Protein AF-A0A7S1APD6-F1 (afdb_monomer_lite)

Organism: Noctiluca scintillans (NCBI:txid2966)

Foldseek 3Di:
DDDQWDAQPVPFIDGCVVCVVQCVVQCVQCVVVVVVLVVCVVVCVLVVQLLVLLVVLCPVVPQKDAVVVVSQVVSQCSSCVVSVGDDGDPVVSVVVVCSLVVVPPRIDGSSSRD

Secondary structure (DSSP, 8-state):
----EEEETTTEEEEHHHHHHHHHHHHHHHGGGHHHHHHHHHTTHHHHHHHHHHHHH-TT--SEEESTTSHHHHHHHHHHHHTTPPPPPHHHHHHHHHHH-TT--SEEEHHHH-

Radius of gyration: 14.08 Å; chains: 1; bounding box: 35×28×32 Å

pLDDT: mean 85.74, std 7.27, range [44.09, 94.19]

Structure (mmCIF, N/CA/C/O backbone):
data_AF-A0A7S1APD6-F1
#
_entry.id   AF-A0A7S1APD6-F1
#
loop_
_atom_site.group_PDB
_atom_site.id
_atom_site.type_symbol
_atom_site.label_atom_id
_atom_site.label_alt_id
_atom_site.label_comp_id
_atom_site.label_asym_id
_atom_site.label_entity_id
_atom_site.label_seq_id
_atom_site.pdbx_PDB_ins_code
_atom_site.Cartn_x
_atom_site.Cartn_y
_atom_site.Cartn_z
_atom_site.occupancy
_atom_site.B_iso_or_equiv
_atom_site.auth_seq_id
_atom_site.auth_comp_id
_atom_site.auth_asym_id
_atom_site.auth_atom_id
_atom_site.pdbx_PDB_model_num
ATOM 1 N N . ALA A 1 1 ? -16.750 15.662 13.290 1.00 44.09 1 ALA A N 1
ATOM 2 C CA . ALA A 1 1 ? -15.810 16.136 12.256 1.00 44.09 1 ALA A CA 1
ATOM 3 C C . ALA A 1 1 ? -14.945 14.953 11.845 1.00 44.09 1 ALA A C 1
ATOM 5 O O . ALA A 1 1 ? -14.443 14.281 12.735 1.00 44.09 1 ALA A O 1
ATOM 6 N N . GLY A 1 2 ? -14.878 14.618 10.556 1.00 58.88 2 GLY A N 1
ATOM 7 C CA . GLY A 1 2 ? -14.038 13.518 10.064 1.00 58.88 2 GLY A CA 1
ATOM 8 C C . GLY A 1 2 ? -12.688 14.047 9.588 1.00 58.88 2 GLY A C 1
ATOM 9 O O . GLY A 1 2 ? -12.587 15.215 9.224 1.00 58.88 2 GLY A O 1
ATOM 10 N N . THR A 1 3 ? -11.653 13.213 9.581 1.00 68.88 3 THR A N 1
ATOM 11 C CA . THR A 1 3 ? -10.361 13.572 8.984 1.00 68.88 3 THR A CA 1
ATOM 12 C C . THR A 1 3 ? -10.549 13.814 7.486 1.00 68.88 3 THR A C 1
ATOM 14 O O . THR A 1 3 ? -10.940 12.912 6.749 1.00 68.88 3 THR A O 1
ATOM 17 N N . HIS A 1 4 ? -10.314 15.045 7.034 1.00 73.69 4 HIS A N 1
ATOM 18 C CA . HIS A 1 4 ? -10.534 15.443 5.638 1.00 73.69 4 HIS A CA 1
ATOM 19 C C . HIS A 1 4 ? -9.302 15.229 4.751 1.00 73.69 4 HIS A C 1
ATOM 21 O O . HIS A 1 4 ? -9.441 15.000 3.548 1.00 73.69 4 HIS A O 1
ATOM 27 N N . LYS A 1 5 ? -8.110 15.276 5.351 1.00 80.69 5 LYS A N 1
ATOM 28 C CA . LYS A 1 5 ? -6.818 15.171 4.680 1.00 80.69 5 LYS A CA 1
ATOM 29 C C . LYS A 1 5 ? -5.802 14.498 5.598 1.00 80.69 5 LYS A C 1
ATOM 31 O O . LYS A 1 5 ? -5.847 14.709 6.808 1.00 80.69 5 LYS A O 1
ATOM 36 N N . PHE A 1 6 ? -4.906 13.710 5.017 1.00 80.25 6 PHE A N 1
ATOM 37 C CA . PHE A 1 6 ? -3.783 13.083 5.706 1.00 80.25 6 PHE A CA 1
ATOM 38 C C . PHE A 1 6 ? -2.518 13.212 4.855 1.00 80.25 6 PHE A C 1
ATOM 40 O O . PHE A 1 6 ? -2.587 13.054 3.636 1.00 80.25 6 PHE A O 1
ATOM 47 N N . SER A 1 7 ? -1.383 13.505 5.487 1.00 79.31 7 SER A N 1
ATOM 48 C CA . SER A 1 7 ? -0.081 13.550 4.817 1.00 79.31 7 SER A CA 1
ATOM 49 C C . SER A 1 7 ? 0.718 12.308 5.183 1.00 79.31 7 SER A C 1
ATOM 51 O O . SER A 1 7 ? 0.939 12.037 6.361 1.00 79.31 7 SER A O 1
ATOM 53 N N . TYR A 1 8 ? 1.149 11.565 4.172 1.00 75.62 8 TYR A N 1
ATOM 54 C CA . TYR A 1 8 ? 1.984 10.385 4.308 1.00 75.62 8 TYR A CA 1
ATOM 55 C C . TYR A 1 8 ? 3.443 10.755 4.022 1.00 75.62 8 TYR A C 1
ATOM 57 O O . TYR A 1 8 ? 3.740 11.280 2.948 1.00 75.62 8 TYR A O 1
ATOM 65 N N . PHE A 1 9 ? 4.327 10.542 5.006 1.00 71.56 9 PHE A N 1
ATOM 66 C CA . PHE A 1 9 ? 5.762 10.880 4.964 1.00 71.56 9 PHE A CA 1
ATOM 67 C C . PHE A 1 9 ? 6.098 12.269 4.379 1.00 71.56 9 PHE A C 1
ATOM 69 O O . PHE A 1 9 ? 7.121 12.431 3.716 1.00 71.56 9 PHE A O 1
ATOM 76 N N . ASP A 1 10 ? 5.227 13.256 4.612 1.00 69.75 10 ASP A N 1
ATOM 77 C CA . ASP A 1 10 ? 5.308 14.634 4.097 1.00 69.75 10 ASP A CA 1
ATOM 78 C C . ASP A 1 10 ? 5.340 14.783 2.561 1.00 69.75 10 ASP A C 1
ATOM 80 O O . ASP A 1 10 ? 5.439 15.900 2.053 1.00 69.75 10 ASP A O 1
ATOM 84 N N . SER A 1 11 ? 5.198 13.688 1.808 1.00 68.62 11 SER A N 1
ATOM 85 C CA . SER A 1 11 ? 5.309 13.659 0.344 1.00 68.62 11 SER A CA 1
ATOM 86 C C . SER A 1 11 ? 3.986 13.363 -0.362 1.00 68.62 11 SER A C 1
ATOM 88 O O . SER A 1 11 ? 3.760 13.867 -1.462 1.00 68.62 11 SER A O 1
ATOM 90 N N . VAL A 1 12 ? 3.087 12.596 0.264 1.00 78.38 12 VAL A N 1
ATOM 91 C CA . VAL A 1 12 ? 1.799 12.213 -0.334 1.00 78.38 12 VAL A CA 1
ATOM 92 C C . VAL A 1 12 ? 0.649 12.803 0.472 1.00 78.38 12 VAL A C 1
ATOM 94 O O . VAL A 1 12 ? 0.446 12.484 1.640 1.00 78.38 12 VAL A O 1
ATOM 97 N N . CYS A 1 13 ? -0.137 13.669 -0.161 1.00 81.81 13 CYS A N 1
ATOM 98 C CA . CYS A 1 13 ? -1.316 14.280 0.440 1.00 81.81 13 CYS A CA 1
ATOM 99 C C . CYS A 1 13 ? -2.582 13.543 -0.010 1.00 81.81 13 CYS A C 1
ATOM 101 O O . CYS A 1 13 ? -3.031 13.695 -1.146 1.00 81.81 13 CYS A O 1
ATOM 103 N N . VAL A 1 14 ? -3.203 12.798 0.901 1.00 82.00 14 VAL A N 1
ATOM 104 C CA . VAL A 1 14 ? -4.464 12.098 0.651 1.00 82.00 14 VAL A CA 1
ATOM 105 C C . VAL A 1 14 ? -5.631 12.977 1.089 1.00 82.00 14 VAL A C 1
ATOM 107 O O . VAL A 1 14 ? -5.836 13.204 2.280 1.00 82.00 14 VAL A O 1
ATOM 110 N N . GLU A 1 15 ? -6.434 13.451 0.138 1.00 84.56 15 GLU A N 1
ATOM 111 C CA . GLU A 1 15 ? -7.694 14.144 0.419 1.00 84.56 15 GLU A CA 1
ATOM 112 C C . GLU A 1 15 ? -8.870 13.169 0.321 1.00 84.56 15 GLU A C 1
ATOM 114 O O . GLU A 1 15 ? -9.361 12.853 -0.764 1.00 84.56 15 GLU A O 1
ATOM 119 N N . PHE A 1 16 ? -9.370 12.701 1.465 1.00 79.69 16 PHE A N 1
ATOM 120 C CA . PHE A 1 16 ? -10.421 11.676 1.514 1.00 79.69 16 PHE A CA 1
ATOM 121 C C . PHE A 1 16 ? -11.722 12.100 0.819 1.00 79.69 16 PHE A C 1
ATOM 123 O O . PHE A 1 16 ? -12.481 11.249 0.357 1.00 79.69 16 PHE A O 1
ATOM 130 N N . GLY A 1 17 ? -11.981 13.408 0.707 1.00 82.69 17 GLY A N 1
ATOM 131 C CA . GLY A 1 17 ? -13.115 13.942 -0.050 1.00 82.69 17 GLY A CA 1
ATOM 132 C C . GLY A 1 17 ? -13.092 13.542 -1.529 1.00 82.69 17 GLY A C 1
ATOM 133 O O . GLY A 1 17 ? -14.139 13.179 -2.067 1.00 82.69 17 GLY A O 1
ATOM 134 N N . GLN A 1 18 ? -11.907 13.525 -2.151 1.00 81.94 18 GLN A N 1
ATOM 135 C CA . GLN A 1 18 ? -11.723 13.165 -3.562 1.00 81.94 18 GLN A CA 1
ATOM 136 C C . GLN A 1 18 ? -12.051 11.685 -3.812 1.00 81.94 18 GLN A C 1
ATOM 138 O O . GLN A 1 18 ? -12.657 11.332 -4.821 1.00 81.94 18 GLN A O 1
ATOM 143 N N . TYR A 1 19 ? -11.744 10.828 -2.837 1.00 80.19 19 TYR A N 1
ATOM 144 C CA . TYR A 1 19 ? -11.939 9.379 -2.924 1.00 80.19 19 TYR A CA 1
ATOM 145 C C . TYR A 1 19 ? -13.219 8.894 -2.241 1.00 80.19 19 TYR A C 1
ATOM 147 O O . TYR A 1 19 ? -13.490 7.698 -2.220 1.00 80.19 19 TYR A O 1
ATOM 155 N N . ARG A 1 20 ? -14.051 9.786 -1.689 1.00 81.94 20 ARG A N 1
ATOM 156 C CA . ARG A 1 20 ? -15.222 9.391 -0.889 1.00 81.94 20 ARG A CA 1
ATOM 157 C C . ARG A 1 20 ? -16.192 8.500 -1.661 1.00 81.94 20 ARG A C 1
ATOM 159 O O . ARG A 1 20 ? -16.705 7.533 -1.108 1.00 81.94 20 ARG A O 1
ATOM 166 N N . ARG A 1 21 ? -16.447 8.819 -2.936 1.00 80.00 21 ARG A N 1
ATOM 167 C CA . ARG A 1 21 ? -17.316 7.999 -3.798 1.00 80.00 21 ARG A CA 1
ATOM 168 C C . ARG A 1 21 ? -16.686 6.633 -4.060 1.00 80.00 21 ARG A C 1
ATOM 170 O O . ARG A 1 21 ? -17.357 5.622 -3.878 1.00 80.00 21 ARG A O 1
ATOM 177 N N . LEU A 1 22 ? -15.394 6.620 -4.377 1.00 77.44 22 LEU A N 1
ATOM 178 C CA . LEU A 1 22 ? -14.595 5.420 -4.624 1.00 77.44 22 LEU A CA 1
ATOM 179 C C . LEU A 1 22 ? -14.590 4.462 -3.423 1.00 77.44 22 LEU A C 1
ATOM 181 O O . LEU A 1 22 ? -14.812 3.262 -3.557 1.00 77.44 22 LEU A O 1
ATOM 185 N N . LEU A 1 23 ? -14.365 5.025 -2.236 1.00 79.50 23 LEU A N 1
ATOM 186 C CA . LEU A 1 23 ? -14.224 4.300 -0.981 1.00 79.50 23 LEU A CA 1
ATOM 187 C C . LEU A 1 23 ? -15.565 3.949 -0.339 1.00 79.50 23 LEU A C 1
ATOM 189 O O . LEU A 1 23 ? -15.581 3.104 0.543 1.00 79.50 23 LEU A O 1
ATOM 193 N N . SER A 1 24 ? -16.684 4.548 -0.759 1.00 85.19 24 SER A N 1
ATOM 194 C CA . SER A 1 24 ? -17.997 4.298 -0.141 1.00 85.19 24 SER A CA 1
ATOM 195 C C . SER A 1 24 ? -18.390 2.818 -0.165 1.00 85.19 24 SER A C 1
ATOM 197 O O . SER A 1 24 ? -18.803 2.273 0.858 1.00 85.19 24 SER A O 1
ATOM 199 N N . TYR A 1 25 ? -18.179 2.150 -1.302 1.00 84.88 25 TYR A N 1
ATOM 200 C CA . TYR A 1 25 ? -18.423 0.717 -1.447 1.00 84.88 25 TYR A CA 1
ATOM 201 C C . TYR A 1 25 ? -17.478 -0.111 -0.569 1.00 84.88 25 TYR A C 1
ATOM 203 O O . TYR A 1 25 ? -17.918 -1.006 0.148 1.00 84.88 25 TYR A O 1
ATOM 211 N N . VAL A 1 26 ? -16.185 0.224 -0.571 1.00 85.12 26 VAL A N 1
ATOM 212 C CA . VAL A 1 26 ? -15.168 -0.477 0.228 1.00 85.12 26 VAL A CA 1
ATOM 213 C C . VAL A 1 26 ? -15.451 -0.318 1.721 1.00 85.12 26 VAL A C 1
ATOM 215 O O . VAL A 1 26 ? -15.357 -1.283 2.473 1.00 85.12 26 VAL A O 1
ATOM 218 N N . ALA A 1 27 ? -15.846 0.877 2.155 1.00 87.31 27 ALA A N 1
ATOM 219 C CA . ALA A 1 27 ? -16.207 1.167 3.535 1.00 87.31 27 ALA A CA 1
ATOM 220 C C . ALA A 1 27 ? -17.447 0.373 3.963 1.00 87.31 27 ALA A C 1
ATOM 222 O O . ALA A 1 27 ? -17.435 -0.230 5.033 1.00 87.31 27 ALA A O 1
ATOM 223 N N . ALA A 1 28 ? -18.481 0.306 3.117 1.00 89.69 28 ALA A N 1
ATOM 224 C CA . ALA A 1 28 ? -19.668 -0.502 3.386 1.00 89.69 28 ALA A CA 1
ATOM 225 C C . ALA A 1 28 ? -19.333 -2.001 3.481 1.00 89.69 28 ALA A C 1
ATOM 227 O O . ALA A 1 28 ? -19.760 -2.664 4.424 1.00 89.69 28 ALA A O 1
ATOM 228 N N . ALA A 1 29 ? -18.510 -2.518 2.562 1.00 89.00 29 ALA A N 1
ATOM 229 C CA . ALA A 1 29 ? -18.079 -3.917 2.551 1.00 89.00 29 ALA A CA 1
ATOM 230 C C . ALA A 1 29 ? -17.218 -4.301 3.770 1.00 89.00 29 ALA A C 1
ATOM 232 O O . ALA A 1 29 ? -17.168 -5.469 4.147 1.00 89.00 29 ALA A O 1
ATOM 233 N N . ASN A 1 30 ? -16.551 -3.328 4.397 1.00 90.25 30 ASN A N 1
ATOM 234 C CA . ASN A 1 30 ? -15.630 -3.550 5.511 1.00 90.25 30 ASN A CA 1
ATOM 235 C C . ASN A 1 30 ? -16.136 -3.018 6.862 1.00 90.25 30 ASN A C 1
ATOM 237 O O . ASN A 1 30 ? -15.397 -3.096 7.843 1.00 90.25 30 ASN A O 1
ATOM 241 N N . VAL A 1 31 ? -17.375 -2.514 6.956 1.00 91.38 31 VAL A N 1
ATOM 242 C CA . VAL A 1 31 ? -17.890 -1.852 8.174 1.00 91.38 31 VAL A CA 1
ATOM 243 C C . VAL A 1 31 ? -17.843 -2.760 9.408 1.00 91.38 31 VAL A C 1
ATOM 245 O O . VAL A 1 31 ? -17.463 -2.318 10.489 1.00 91.38 31 VAL A O 1
ATOM 248 N N . ALA A 1 32 ? -18.132 -4.052 9.234 1.00 91.19 32 ALA A N 1
ATOM 249 C CA . ALA A 1 32 ? -18.079 -5.046 10.306 1.00 91.19 32 ALA A CA 1
ATOM 250 C C . ALA A 1 32 ? -16.642 -5.375 10.762 1.00 91.19 32 ALA A C 1
ATOM 252 O O . ALA A 1 32 ? -16.445 -5.915 11.846 1.00 91.19 32 ALA A O 1
ATOM 253 N N . SER A 1 33 ? -15.636 -5.040 9.950 1.00 89.75 33 SER A N 1
ATOM 254 C CA . SER A 1 33 ? -14.220 -5.322 10.206 1.00 89.75 33 SER A CA 1
ATOM 255 C C . SER A 1 33 ? -13.455 -4.128 10.785 1.00 89.75 33 SER A C 1
ATOM 257 O O . SER A 1 33 ? -12.276 -4.285 11.093 1.00 89.75 33 SER A O 1
ATOM 259 N N . VAL A 1 34 ? -14.078 -2.951 10.942 1.00 89.69 34 VAL A N 1
ATOM 260 C CA . VAL A 1 34 ? -13.381 -1.699 11.309 1.00 89.69 34 VAL A CA 1
ATOM 261 C C . VAL A 1 34 ? -12.575 -1.837 12.599 1.00 89.69 34 VAL A C 1
ATOM 263 O O . VAL A 1 34 ? -11.393 -1.515 12.598 1.00 89.69 34 VAL A O 1
ATOM 266 N N . GLU A 1 35 ? -13.159 -2.380 13.671 1.00 91.06 35 GLU A N 1
ATOM 267 C CA . GLU A 1 35 ? -12.453 -2.541 14.953 1.00 91.06 35 GLU A CA 1
ATOM 268 C C . GLU A 1 35 ? -11.200 -3.421 14.809 1.00 91.06 35 GLU A C 1
ATOM 270 O O . GLU A 1 35 ? -10.131 -3.107 15.333 1.00 91.06 35 GLU A O 1
ATOM 275 N N . ARG A 1 36 ? -11.313 -4.514 14.049 1.00 91.25 36 ARG A N 1
ATOM 276 C CA . ARG A 1 36 ? -10.204 -5.435 13.786 1.00 91.25 36 ARG A CA 1
ATOM 277 C C . ARG A 1 36 ? -9.118 -4.775 12.936 1.00 91.25 36 ARG A C 1
ATOM 279 O O . ARG A 1 36 ? -7.938 -4.962 13.219 1.00 91.25 36 ARG A O 1
ATOM 286 N N . ILE A 1 37 ?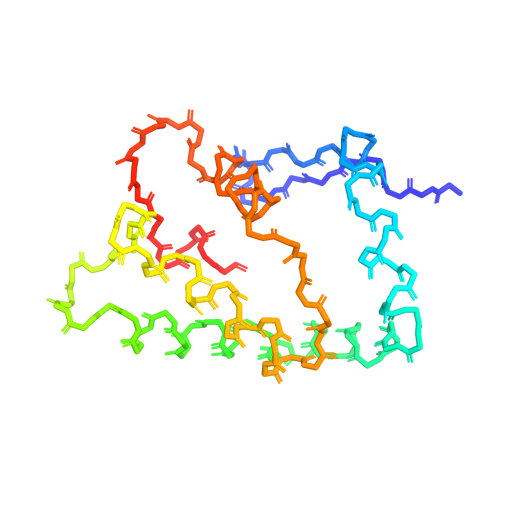 -9.509 -4.010 11.915 1.00 90.00 37 ILE A N 1
ATOM 287 C CA . ILE A 1 37 ? -8.585 -3.259 11.057 1.00 90.00 37 ILE A CA 1
ATOM 288 C C . ILE A 1 37 ? -7.824 -2.223 11.892 1.00 90.00 37 ILE A C 1
ATOM 290 O O . ILE A 1 37 ? -6.601 -2.175 11.810 1.00 90.00 37 ILE A O 1
ATOM 294 N N . CYS A 1 38 ? -8.513 -1.461 12.748 1.00 90.12 38 CYS A N 1
ATOM 295 C CA . CYS A 1 38 ? -7.881 -0.496 13.651 1.00 90.12 38 CYS A CA 1
ATOM 296 C C . CYS A 1 38 ? -6.847 -1.168 14.562 1.00 90.12 38 CYS A C 1
ATOM 298 O O . CYS A 1 38 ? -5.694 -0.748 14.570 1.00 90.12 38 CYS A O 1
ATOM 300 N N . LYS A 1 39 ? -7.205 -2.275 15.229 1.00 91.81 39 LYS A N 1
ATOM 301 C CA . LYS A 1 39 ? -6.259 -3.031 16.072 1.00 91.81 39 LYS A CA 1
ATOM 302 C C . LYS A 1 39 ? -5.046 -3.539 15.289 1.00 91.81 39 LYS A C 1
ATOM 304 O O . LYS A 1 39 ? -3.930 -3.526 15.806 1.00 91.81 39 LYS A O 1
ATOM 309 N N . ALA A 1 40 ? -5.236 -3.991 14.049 1.00 90.00 40 ALA A N 1
ATOM 310 C CA . ALA A 1 40 ? -4.142 -4.470 13.203 1.00 90.00 40 ALA A CA 1
ATOM 311 C C . ALA A 1 40 ? -3.189 -3.336 12.776 1.00 90.00 40 ALA A C 1
ATOM 313 O O . ALA A 1 40 ? -1.983 -3.558 12.653 1.00 90.00 40 ALA A O 1
ATOM 314 N N . ILE A 1 41 ? -3.716 -2.125 12.570 1.00 88.69 41 ILE A N 1
ATOM 315 C CA . ILE A 1 41 ? -2.918 -0.923 12.297 1.00 88.69 41 ILE A CA 1
ATOM 316 C C . ILE A 1 41 ? -2.145 -0.510 13.558 1.00 88.69 41 ILE A C 1
ATOM 318 O O . ILE A 1 41 ? -0.927 -0.372 13.505 1.00 88.69 41 ILE A O 1
ATOM 322 N N . GLU A 1 42 ? -2.823 -0.390 14.702 1.00 92.06 42 GLU A N 1
ATOM 323 C CA . GLU A 1 42 ? -2.234 0.040 15.982 1.00 92.06 42 GLU A CA 1
ATOM 324 C C . GLU A 1 42 ? -1.138 -0.908 16.493 1.00 92.06 42 GLU A C 1
ATOM 326 O O . GLU A 1 42 ? -0.177 -0.478 17.125 1.00 92.06 42 GLU A O 1
ATOM 331 N N . SER A 1 43 ? -1.259 -2.204 16.199 1.00 91.94 43 SER A N 1
ATOM 332 C CA . SER A 1 43 ? -0.275 -3.228 16.572 1.00 91.94 43 SER A CA 1
ATOM 333 C C . SER A 1 43 ? 0.850 -3.423 15.547 1.00 91.94 43 SER A C 1
ATOM 335 O O . SER A 1 43 ? 1.643 -4.355 15.686 1.00 91.94 43 SER A O 1
ATOM 337 N N . ASN A 1 44 ? 0.935 -2.580 14.510 1.00 90.25 44 ASN A N 1
ATOM 338 C CA . ASN A 1 44 ? 1.884 -2.693 13.393 1.00 90.25 44 ASN A CA 1
ATOM 339 C C . ASN A 1 44 ? 1.800 -4.013 12.598 1.00 90.25 44 ASN A C 1
ATOM 341 O O . ASN A 1 44 ? 2.690 -4.317 11.800 1.00 90.25 44 ASN A O 1
ATOM 345 N N . GLN A 1 45 ? 0.741 -4.810 12.766 1.00 91.25 45 GLN A N 1
ATOM 346 C CA . GLN A 1 45 ? 0.576 -6.067 12.031 1.00 91.25 45 GLN A CA 1
A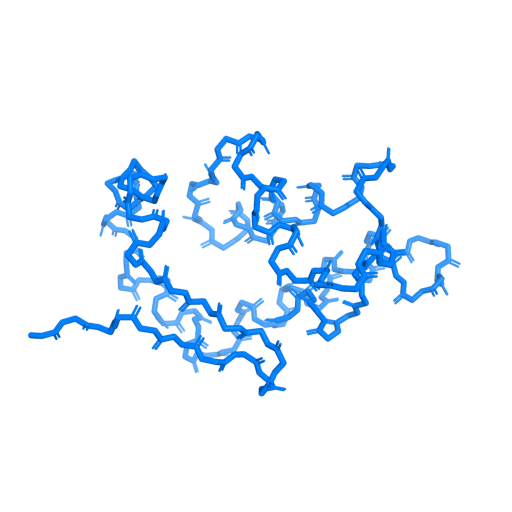TOM 347 C C . GLN A 1 45 ? 0.461 -5.822 10.527 1.00 91.25 45 GLN A C 1
ATOM 349 O O . GLN A 1 45 ? 1.084 -6.538 9.746 1.00 91.25 45 GLN A O 1
ATOM 354 N N . VAL A 1 46 ? -0.285 -4.786 10.130 1.00 90.50 46 VAL A N 1
ATOM 355 C CA . VAL A 1 46 ? -0.440 -4.410 8.716 1.00 90.50 46 VAL A CA 1
ATOM 356 C C . VAL A 1 46 ? 0.907 -4.017 8.110 1.00 90.50 46 VAL A C 1
ATOM 358 O O . VAL A 1 46 ? 1.236 -4.483 7.026 1.00 90.50 46 VAL A O 1
ATOM 361 N N . MET A 1 47 ? 1.714 -3.243 8.839 1.00 90.69 47 MET A N 1
ATOM 362 C CA . MET A 1 47 ? 3.040 -2.795 8.401 1.00 90.69 47 MET A CA 1
ATOM 363 C C . MET A 1 47 ? 4.013 -3.970 8.212 1.00 90.69 47 MET A C 1
ATOM 365 O O . MET A 1 47 ? 4.698 -4.078 7.198 1.00 90.69 47 MET A O 1
ATOM 369 N N . ASN A 1 48 ? 4.039 -4.905 9.166 1.00 92.56 48 ASN A N 1
ATOM 370 C CA . ASN A 1 48 ? 4.885 -6.096 9.071 1.00 92.56 48 ASN A CA 1
ATOM 371 C C . ASN A 1 48 ? 4.463 -7.011 7.913 1.00 92.56 48 ASN A C 1
ATOM 373 O O . ASN A 1 48 ? 5.317 -7.521 7.187 1.00 92.56 48 ASN A O 1
ATOM 377 N N . LEU A 1 49 ? 3.153 -7.197 7.724 1.00 92.88 49 LEU A N 1
ATOM 378 C CA . LEU A 1 49 ? 2.589 -7.962 6.613 1.00 92.88 49 LEU A CA 1
ATOM 379 C C . LEU A 1 49 ? 2.917 -7.314 5.259 1.00 92.88 49 LEU A C 1
ATOM 381 O O . LEU A 1 49 ? 3.342 -8.011 4.340 1.00 92.88 49 LEU A O 1
ATOM 385 N N . ALA A 1 50 ? 2.762 -5.993 5.153 1.00 93.00 50 ALA A N 1
ATOM 386 C CA . ALA A 1 50 ? 3.138 -5.199 3.988 1.00 93.00 50 ALA A CA 1
ATOM 387 C C . ALA A 1 50 ? 4.614 -5.416 3.625 1.00 93.00 50 ALA A C 1
ATOM 389 O O . ALA A 1 50 ? 4.928 -5.853 2.521 1.00 93.00 50 ALA A O 1
ATOM 390 N N . LEU A 1 51 ? 5.532 -5.254 4.580 1.00 93.44 51 LEU A N 1
ATOM 391 C CA . LEU A 1 51 ? 6.958 -5.465 4.327 1.00 93.44 51 LEU A CA 1
ATOM 392 C C . LEU A 1 51 ? 7.288 -6.907 3.894 1.00 93.44 51 LEU A C 1
ATOM 394 O O . LEU A 1 51 ? 8.148 -7.119 3.036 1.00 93.44 51 LEU A O 1
ATOM 398 N N . GLN A 1 52 ? 6.623 -7.909 4.475 1.00 94.00 52 GLN A N 1
ATOM 399 C CA . GLN A 1 52 ? 6.801 -9.308 4.078 1.00 94.00 52 GLN A CA 1
ATOM 400 C C . GLN A 1 52 ? 6.327 -9.557 2.644 1.00 94.00 52 GLN A C 1
ATOM 402 O O . GLN A 1 52 ? 7.069 -10.131 1.848 1.00 94.00 52 GLN A O 1
ATOM 407 N N . LEU A 1 53 ? 5.124 -9.093 2.301 1.00 94.19 53 LEU A N 1
ATOM 408 C CA . LEU A 1 53 ? 4.555 -9.270 0.967 1.00 94.19 53 LEU A CA 1
ATOM 409 C C . LEU A 1 53 ? 5.320 -8.483 -0.098 1.00 94.19 53 LEU A C 1
ATOM 411 O O . LEU A 1 53 ? 5.488 -8.987 -1.204 1.00 94.19 53 LEU A O 1
ATOM 415 N N . PHE A 1 54 ? 5.853 -7.307 0.240 1.00 93.75 54 PHE A N 1
ATOM 416 C CA . PHE A 1 54 ? 6.737 -6.553 -0.647 1.00 93.75 54 PHE A CA 1
ATOM 417 C C . PHE A 1 54 ? 7.963 -7.387 -1.029 1.00 93.75 54 PHE A C 1
ATOM 419 O O . PHE A 1 54 ? 8.249 -7.575 -2.206 1.00 93.75 54 PHE A O 1
ATOM 426 N N . ARG A 1 55 ? 8.652 -7.965 -0.036 1.00 93.19 55 ARG A N 1
ATOM 427 C CA . ARG A 1 55 ? 9.841 -8.805 -0.266 1.00 93.19 55 ARG A CA 1
ATOM 428 C C . ARG A 1 55 ? 9.536 -10.065 -1.069 1.00 93.19 55 ARG A C 1
ATOM 430 O O . ARG A 1 55 ? 10.407 -10.556 -1.775 1.00 93.19 55 ARG A O 1
ATOM 437 N N . MET A 1 56 ? 8.329 -10.610 -0.930 1.00 92.12 56 MET A N 1
ATOM 438 C CA . MET A 1 56 ? 7.885 -11.750 -1.734 1.00 92.12 56 MET A CA 1
ATOM 439 C C . MET A 1 56 ? 7.584 -11.350 -3.182 1.00 92.12 56 MET A C 1
ATOM 441 O O . MET A 1 56 ? 7.811 -12.153 -4.083 1.00 92.12 56 MET A O 1
ATOM 445 N N . ALA A 1 57 ? 7.080 -10.134 -3.404 1.00 91.81 57 ALA A N 1
ATOM 446 C CA . ALA A 1 57 ? 6.788 -9.604 -4.733 1.00 91.81 57 ALA A CA 1
ATOM 447 C C . ALA A 1 57 ? 8.050 -9.114 -5.472 1.00 91.81 57 ALA A C 1
ATOM 449 O O . ALA A 1 57 ? 8.127 -9.245 -6.693 1.00 91.81 57 ALA A O 1
ATOM 450 N N . ASP A 1 58 ? 9.055 -8.608 -4.750 1.00 92.25 58 ASP A N 1
ATOM 451 C CA . ASP A 1 58 ? 10.360 -8.172 -5.272 1.00 92.25 58 ASP A CA 1
ATOM 452 C C . ASP A 1 58 ? 11.305 -9.369 -5.517 1.00 92.25 58 ASP A C 1
ATOM 454 O O . ASP A 1 58 ? 12.372 -9.513 -4.915 1.00 92.25 58 ASP A O 1
ATOM 458 N N . VAL A 1 59 ? 10.871 -10.290 -6.383 1.00 88.94 59 VAL A N 1
ATOM 459 C CA . VAL A 1 59 ? 11.559 -11.567 -6.653 1.00 88.94 59 VAL A CA 1
ATOM 460 C C . VAL A 1 59 ? 12.972 -11.358 -7.207 1.00 88.94 59 VAL A C 1
ATOM 462 O O . VAL A 1 59 ? 13.884 -12.127 -6.897 1.00 88.94 59 VAL A O 1
ATOM 465 N N . ASP A 1 60 ? 13.161 -10.317 -8.017 1.00 90.62 60 ASP A N 1
ATOM 466 C CA . ASP A 1 60 ? 14.448 -9.954 -8.616 1.00 90.62 60 ASP A CA 1
ATOM 467 C C . ASP A 1 60 ? 15.333 -9.098 -7.698 1.00 90.62 60 ASP A C 1
ATOM 469 O O . ASP A 1 60 ? 16.487 -8.841 -8.045 1.00 90.62 60 ASP A O 1
ATOM 473 N N . ARG A 1 61 ? 14.843 -8.727 -6.505 1.00 89.81 61 ARG A N 1
ATOM 474 C CA . ARG A 1 61 ? 15.536 -7.857 -5.542 1.00 89.81 61 ARG A CA 1
ATOM 475 C C . ARG A 1 61 ? 15.932 -6.514 -6.152 1.00 89.81 61 ARG A C 1
ATOM 477 O O . ARG A 1 61 ? 16.987 -5.966 -5.824 1.00 89.81 61 ARG A O 1
ATOM 484 N N . SER A 1 62 ? 15.101 -6.000 -7.052 1.00 91.25 62 SER A N 1
ATOM 485 C CA . SER A 1 62 ? 15.263 -4.671 -7.640 1.00 91.25 62 SER A CA 1
ATOM 486 C C . SER A 1 62 ? 15.003 -3.556 -6.624 1.00 91.25 62 SER A C 1
ATOM 488 O O . SER A 1 62 ? 15.424 -2.418 -6.837 1.00 91.25 62 SER A O 1
ATOM 490 N N . GLY A 1 63 ? 14.347 -3.882 -5.506 1.00 92.38 63 GLY A N 1
ATOM 491 C CA . GLY A 1 63 ? 13.969 -2.943 -4.460 1.00 92.38 63 GLY A CA 1
ATOM 492 C C . GLY A 1 63 ? 12.716 -2.139 -4.799 1.00 92.38 63 GLY A C 1
ATOM 493 O O . GLY A 1 63 ? 12.379 -1.219 -4.052 1.00 92.38 63 GLY A O 1
ATOM 494 N N . VAL A 1 64 ? 12.032 -2.468 -5.902 1.00 92.94 64 VAL A 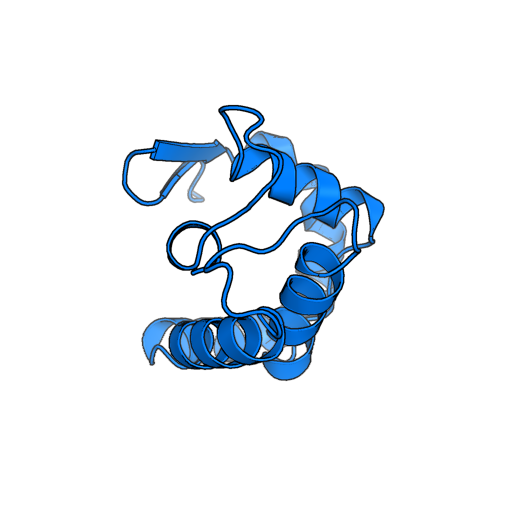N 1
ATOM 495 C CA . VAL A 1 64 ? 10.854 -1.750 -6.395 1.00 92.94 64 VAL A CA 1
ATOM 496 C C . VAL A 1 64 ? 9.811 -2.700 -6.989 1.00 92.94 64 VAL A C 1
ATOM 498 O O . VAL A 1 64 ? 10.132 -3.758 -7.523 1.00 92.94 64 VAL A O 1
ATOM 501 N N . LEU A 1 65 ? 8.541 -2.302 -6.943 1.00 92.12 65 LEU A N 1
ATOM 502 C CA . LEU A 1 65 ? 7.434 -2.982 -7.618 1.00 92.12 65 LEU A CA 1
ATOM 503 C C . LEU A 1 65 ? 6.852 -2.071 -8.695 1.00 92.12 65 LEU A C 1
ATOM 505 O O . LEU A 1 65 ? 6.660 -0.877 -8.459 1.00 92.12 65 LEU A O 1
ATOM 509 N N . THR A 1 66 ? 6.523 -2.627 -9.860 1.00 89.62 66 THR A N 1
ATOM 510 C CA . THR A 1 66 ? 5.889 -1.863 -10.942 1.00 89.62 66 THR A CA 1
ATOM 511 C C . THR A 1 66 ? 4.406 -2.205 -11.063 1.00 89.62 66 THR A C 1
ATOM 513 O O . THR A 1 66 ? 3.934 -3.241 -10.587 1.00 89.62 66 THR A O 1
ATOM 516 N N . TYR A 1 67 ? 3.627 -1.285 -11.632 1.00 86.88 67 TYR A N 1
ATOM 517 C CA . TYR A 1 67 ? 2.227 -1.570 -11.950 1.00 86.88 67 TYR A CA 1
ATOM 518 C C . TYR A 1 67 ? 2.107 -2.360 -13.263 1.00 86.88 67 TYR A C 1
ATOM 520 O O . TYR A 1 67 ? 1.236 -3.221 -13.376 1.00 86.88 67 TYR A O 1
ATOM 528 N N . ASP A 1 68 ? 3.005 -2.105 -14.222 1.00 87.12 68 ASP A N 1
ATOM 529 C CA . ASP A 1 68 ? 2.977 -2.674 -15.577 1.00 87.12 68 ASP A CA 1
ATOM 530 C C . ASP A 1 68 ? 3.144 -4.205 -15.592 1.00 87.12 68 ASP A C 1
ATOM 532 O O . ASP A 1 68 ? 2.545 -4.885 -16.424 1.00 87.12 68 ASP A O 1
ATOM 536 N N . ASP A 1 69 ? 3.910 -4.765 -14.651 1.00 86.44 69 ASP A N 1
ATOM 537 C CA . ASP A 1 69 ? 4.074 -6.217 -14.482 1.00 86.44 69 ASP A CA 1
ATOM 538 C C . ASP A 1 69 ? 3.029 -6.855 -13.543 1.00 86.44 69 ASP A C 1
ATOM 540 O O . ASP A 1 69 ? 3.058 -8.062 -13.297 1.00 86.44 69 ASP A O 1
ATOM 544 N N . GLY A 1 70 ? 2.093 -6.059 -13.015 1.00 86.94 70 GLY A N 1
ATOM 545 C CA . GLY A 1 70 ? 1.053 -6.497 -12.089 1.00 86.94 70 GLY A CA 1
ATOM 546 C C . GLY A 1 70 ? 1.504 -6.694 -10.636 1.00 86.94 70 GLY A C 1
ATOM 547 O O . GLY A 1 70 ? 0.648 -6.949 -9.785 1.00 86.94 70 GLY A O 1
ATOM 548 N N . ARG A 1 71 ? 2.791 -6.527 -10.298 1.00 90.12 71 ARG A N 1
ATOM 549 C CA . ARG A 1 71 ? 3.305 -6.775 -8.938 1.00 90.12 71 ARG A CA 1
ATOM 550 C C . ARG A 1 71 ? 2.682 -5.851 -7.902 1.00 90.12 71 ARG A C 1
ATOM 552 O O . ARG A 1 71 ? 2.319 -6.320 -6.827 1.00 90.12 71 ARG A O 1
ATOM 559 N N . VAL A 1 72 ? 2.487 -4.566 -8.214 1.00 89.38 72 VAL A N 1
ATOM 560 C CA . VAL A 1 72 ? 1.793 -3.632 -7.302 1.00 89.38 72 VAL A CA 1
ATOM 561 C C . VAL A 1 72 ? 0.356 -4.085 -7.030 1.00 89.38 72 VAL A C 1
ATOM 563 O O . VAL A 1 72 ? -0.100 -4.046 -5.887 1.00 89.38 72 VAL A O 1
ATOM 566 N N . ARG A 1 73 ? -0.374 -4.543 -8.054 1.00 88.50 73 ARG A N 1
ATOM 567 C CA . ARG A 1 73 ? -1.759 -5.012 -7.892 1.00 88.50 73 ARG A CA 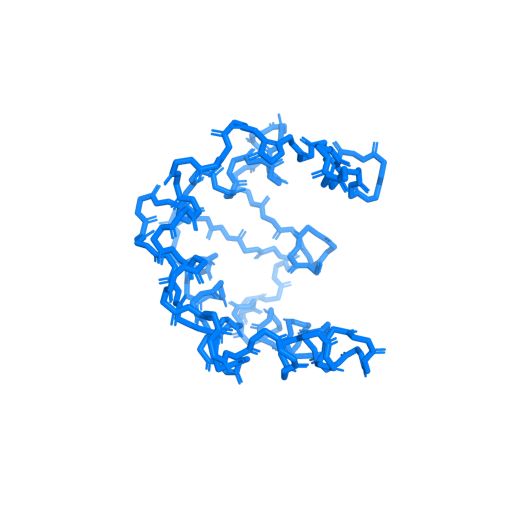1
ATOM 568 C C . ARG A 1 73 ? -1.822 -6.243 -6.997 1.00 88.50 73 ARG A C 1
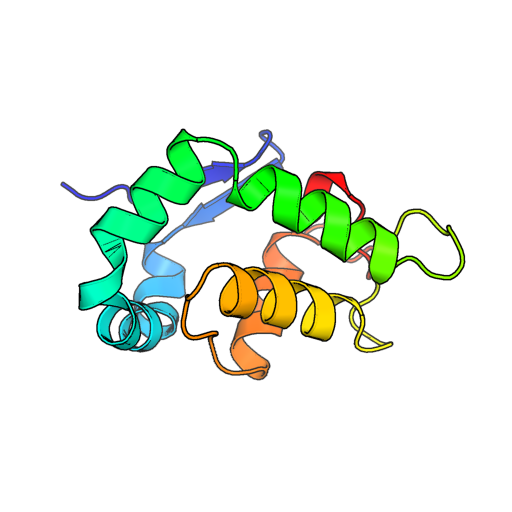ATOM 570 O O . ARG A 1 73 ? -2.673 -6.307 -6.103 1.00 88.50 73 ARG A O 1
ATOM 577 N N . ASP A 1 74 ? -0.947 -7.206 -7.250 1.00 88.81 74 ASP A N 1
ATOM 578 C CA . ASP A 1 74 ? -0.920 -8.468 -6.519 1.00 88.81 74 ASP A CA 1
ATOM 579 C C . ASP A 1 74 ? -0.480 -8.231 -5.067 1.00 88.81 74 ASP A C 1
ATOM 581 O O . ASP A 1 74 ? -1.100 -8.756 -4.140 1.00 88.81 74 ASP A O 1
ATOM 585 N N . TYR A 1 75 ? 0.487 -7.332 -4.862 1.00 91.50 75 TYR A N 1
ATOM 586 C CA . TYR A 1 75 ? 0.902 -6.835 -3.554 1.00 91.50 75 TYR A CA 1
ATOM 587 C C . TYR A 1 75 ? -0.261 -6.204 -2.771 1.00 91.50 75 TYR A C 1
ATOM 589 O O . TYR A 1 75 ? -0.603 -6.684 -1.688 1.00 91.50 75 TYR A O 1
ATOM 597 N N . VAL A 1 76 ? -0.923 -5.177 -3.322 1.00 90.12 76 VAL A N 1
ATOM 598 C CA . VAL A 1 76 ? -2.030 -4.469 -2.648 1.00 90.12 76 VAL A CA 1
ATOM 599 C C . VAL A 1 76 ? -3.178 -5.427 -2.334 1.00 90.12 76 VAL A C 1
ATOM 601 O O . VAL A 1 76 ? -3.717 -5.431 -1.225 1.00 90.12 76 VAL A O 1
ATOM 604 N N . SER A 1 77 ? -3.538 -6.283 -3.292 1.00 88.31 77 SER A N 1
ATOM 605 C CA . SER A 1 77 ? -4.585 -7.290 -3.099 1.00 88.31 77 SER A CA 1
ATOM 606 C C . SER A 1 77 ? -4.210 -8.292 -2.008 1.00 88.31 77 SER A C 1
ATOM 608 O O . SER A 1 77 ? -5.066 -8.665 -1.205 1.00 88.31 77 SER A O 1
ATOM 610 N N . GLY A 1 78 ? -2.942 -8.706 -1.958 1.00 90.38 78 GLY A N 1
ATOM 611 C CA . GLY A 1 78 ? -2.393 -9.575 -0.923 1.00 90.38 78 GLY A CA 1
ATOM 612 C C . GLY A 1 78 ? -2.504 -8.945 0.461 1.00 90.38 78 GLY A C 1
ATOM 613 O O . GLY A 1 78 ? -3.106 -9.549 1.347 1.00 90.38 78 GLY A O 1
ATOM 614 N N . VAL A 1 79 ? -2.011 -7.715 0.637 1.00 91.00 79 VAL A N 1
ATOM 615 C CA . VAL A 1 79 ? -2.054 -6.999 1.925 1.00 91.00 79 VAL A CA 1
ATOM 616 C C . VAL A 1 79 ? -3.488 -6.876 2.432 1.00 91.00 79 VAL A C 1
ATOM 618 O O . VAL A 1 79 ? -3.766 -7.213 3.583 1.00 91.00 79 VAL A O 1
ATOM 621 N N . LEU A 1 80 ? -4.420 -6.456 1.571 1.00 89.38 80 LEU A N 1
ATOM 622 C CA . LEU A 1 80 ? -5.817 -6.283 1.965 1.00 89.38 80 LEU A CA 1
ATOM 623 C C . LEU A 1 80 ? -6.467 -7.624 2.323 1.00 89.38 80 LEU A C 1
ATOM 625 O O . LEU A 1 80 ? -7.060 -7.740 3.393 1.00 89.38 80 LEU A O 1
ATOM 629 N N . ARG A 1 81 ? -6.295 -8.666 1.500 1.00 88.81 81 ARG A N 1
ATOM 630 C CA . ARG A 1 81 ? -6.887 -9.989 1.763 1.00 88.81 81 ARG A CA 1
ATOM 631 C C . ARG A 1 81 ? -6.314 -10.650 3.014 1.00 88.81 81 ARG A C 1
ATOM 633 O O . ARG A 1 81 ? -7.086 -11.126 3.842 1.00 88.81 81 ARG A O 1
ATOM 640 N N . HIS A 1 82 ? -4.992 -10.647 3.188 1.00 87.75 82 HIS A N 1
ATOM 641 C CA . HIS A 1 82 ? -4.348 -11.183 4.393 1.00 87.75 82 HIS A CA 1
ATOM 642 C C . HIS A 1 82 ? -4.698 -10.358 5.640 1.00 87.75 82 HIS A C 1
ATOM 644 O O . HIS A 1 82 ? -4.853 -10.915 6.724 1.00 87.75 82 HIS A O 1
ATOM 650 N N . GLY A 1 83 ? -4.925 -9.052 5.479 1.00 84.56 83 GLY A N 1
ATOM 651 C CA . GLY A 1 83 ? -5.486 -8.175 6.504 1.00 84.56 83 GLY A CA 1
ATOM 652 C C . GLY A 1 83 ? -6.997 -8.335 6.719 1.00 84.56 83 GLY A C 1
ATOM 653 O O . GLY A 1 83 ? -7.579 -7.577 7.496 1.00 84.56 83 GLY A O 1
ATOM 654 N N . GLY A 1 84 ? -7.665 -9.281 6.049 1.00 84.25 84 GLY A N 1
ATOM 655 C CA . GLY A 1 84 ? -9.109 -9.531 6.149 1.00 84.25 84 GLY A CA 1
ATOM 656 C C . GLY A 1 84 ? -9.987 -8.377 5.649 1.00 84.25 84 GLY A C 1
ATOM 657 O O . GLY A 1 84 ? -11.120 -8.221 6.106 1.00 84.25 84 GLY A O 1
ATOM 658 N N . VAL A 1 85 ? -9.444 -7.522 4.787 1.00 88.38 85 VAL A N 1
ATOM 659 C CA . VAL A 1 85 ? -10.120 -6.382 4.168 1.00 88.38 85 VAL A CA 1
ATOM 660 C C . VAL A 1 85 ? -10.579 -6.788 2.774 1.00 88.38 85 VAL A C 1
ATOM 662 O O . VAL A 1 85 ? -9.798 -7.297 1.970 1.00 88.38 85 VAL A O 1
ATOM 665 N N . HIS A 1 86 ? -11.848 -6.538 2.459 1.00 86.75 86 HIS A N 1
ATOM 666 C CA . HIS A 1 86 ? -12.342 -6.681 1.099 1.00 86.75 86 HIS A CA 1
ATOM 667 C C . HIS A 1 86 ? -11.661 -5.629 0.212 1.00 86.75 86 HIS A C 1
ATOM 669 O O . HIS A 1 86 ? -11.837 -4.430 0.467 1.00 86.75 86 HIS A O 1
ATOM 675 N N . PRO A 1 87 ? -10.900 -6.035 -0.821 1.00 83.06 87 PRO A N 1
ATOM 676 C CA . PRO A 1 87 ? -10.166 -5.091 -1.647 1.00 83.06 87 PRO A CA 1
ATOM 677 C C . PRO A 1 87 ? -11.109 -4.264 -2.536 1.00 83.06 87 PRO A C 1
ATOM 679 O O . PRO A 1 87 ? -12.209 -4.727 -2.864 1.00 83.06 87 PRO A O 1
ATOM 682 N N . PRO A 1 88 ? -10.694 -3.051 -2.943 1.00 83.06 88 PRO A N 1
ATOM 683 C CA . PRO A 1 88 ? -11.358 -2.305 -4.004 1.00 83.06 88 PRO A CA 1
ATOM 684 C C . PRO A 1 88 ? -11.211 -3.007 -5.367 1.00 83.06 88 PRO A C 1
ATOM 686 O O . PRO A 1 88 ? -10.385 -3.902 -5.537 1.00 83.06 88 PRO A O 1
ATOM 689 N N . ALA A 1 89 ? -12.000 -2.577 -6.356 1.00 83.06 89 ALA A N 1
ATOM 690 C CA . ALA A 1 89 ? -11.855 -3.033 -7.738 1.00 83.06 89 ALA A CA 1
ATOM 691 C C . ALA A 1 89 ? -10.488 -2.635 -8.331 1.00 83.06 89 ALA A C 1
ATOM 693 O O . ALA A 1 89 ? -9.913 -1.617 -7.947 1.00 83.06 89 ALA A O 1
ATOM 694 N N . GLU A 1 90 ? -9.996 -3.394 -9.313 1.00 76.56 90 GLU A N 1
ATOM 695 C CA . GLU A 1 90 ? -8.661 -3.201 -9.908 1.00 76.56 90 GLU A CA 1
ATOM 696 C C . GLU A 1 90 ? -8.438 -1.779 -10.446 1.00 76.56 90 GLU A C 1
ATOM 698 O O . GLU A 1 90 ? -7.421 -1.154 -10.143 1.00 76.56 90 GLU A O 1
ATOM 703 N N . GLY A 1 91 ? -9.429 -1.210 -11.142 1.00 78.50 91 GLY A N 1
ATOM 704 C CA . GLY A 1 91 ? -9.355 0.166 -11.646 1.00 78.50 91 GLY A CA 1
ATOM 705 C C . GLY A 1 91 ? -9.215 1.228 -10.547 1.00 78.50 91 GLY A C 1
ATOM 706 O O . GLY A 1 91 ? -8.677 2.303 -10.791 1.00 78.50 91 GLY A O 1
ATOM 707 N N . HIS A 1 92 ? -9.644 0.930 -9.318 1.00 84.81 92 HIS A N 1
ATOM 708 C CA . HIS A 1 92 ? -9.463 1.822 -8.171 1.00 84.81 92 HIS A CA 1
ATOM 709 C C . HIS A 1 92 ? -8.062 1.673 -7.560 1.00 84.81 92 HIS A C 1
ATOM 711 O O . HIS A 1 92 ? -7.507 2.657 -7.082 1.00 84.81 92 HIS A O 1
ATOM 717 N N . ILE A 1 93 ? -7.461 0.475 -7.605 1.00 85.19 93 ILE A N 1
ATOM 718 C CA . ILE A 1 93 ? -6.076 0.251 -7.153 1.00 85.19 93 ILE A CA 1
ATOM 719 C C . ILE A 1 93 ? -5.110 1.110 -7.976 1.00 85.19 93 ILE A C 1
ATOM 721 O O . ILE A 1 93 ? -4.212 1.718 -7.403 1.00 85.19 93 ILE A O 1
ATOM 725 N N . TYR A 1 94 ? -5.333 1.236 -9.289 1.00 85.94 94 TYR A N 1
ATOM 726 C CA . TYR A 1 94 ? -4.526 2.118 -10.140 1.00 85.94 94 TYR A CA 1
ATOM 727 C C . TYR A 1 94 ? -4.593 3.591 -9.708 1.00 85.94 94 TYR A C 1
ATOM 729 O O . TYR A 1 94 ? -3.578 4.281 -9.665 1.00 85.94 94 TYR A O 1
ATOM 737 N N . GLN A 1 95 ? -5.781 4.077 -9.336 1.00 84.56 95 GLN A N 1
ATOM 738 C CA . GLN A 1 95 ? -5.952 5.458 -8.874 1.00 84.56 95 GLN A CA 1
ATOM 739 C C . GLN A 1 95 ? -5.179 5.727 -7.579 1.00 84.56 95 GLN A C 1
ATOM 741 O O . GLN A 1 95 ? -4.572 6.786 -7.444 1.00 84.56 95 GLN A O 1
ATOM 746 N N . PHE A 1 96 ? -5.162 4.764 -6.652 1.00 83.81 96 PHE A N 1
ATOM 747 C CA . PHE A 1 96 ? -4.330 4.862 -5.452 1.00 83.81 96 PHE A CA 1
ATOM 748 C C . PHE A 1 96 ? -2.848 4.761 -5.784 1.00 83.81 96 PHE A C 1
ATOM 750 O O . PHE A 1 96 ? -2.070 5.546 -5.267 1.00 83.81 96 PHE A O 1
ATOM 757 N N . TYR A 1 97 ? -2.451 3.866 -6.683 1.00 86.81 97 TYR A N 1
ATOM 758 C CA . TYR A 1 97 ? -1.066 3.763 -7.130 1.00 86.81 97 TYR A CA 1
ATOM 759 C C . TYR A 1 97 ? -0.511 5.110 -7.629 1.00 86.81 97 TYR A C 1
ATOM 761 O O . TYR A 1 97 ? 0.543 5.537 -7.168 1.00 86.81 97 TYR A O 1
ATOM 769 N N . MET A 1 98 ? -1.253 5.834 -8.477 1.00 86.19 98 MET A N 1
ATOM 770 C CA . MET A 1 98 ? -0.815 7.150 -8.969 1.00 86.19 98 MET A CA 1
ATOM 771 C C . MET A 1 98 ? -0.638 8.194 -7.856 1.00 86.19 98 MET A C 1
ATOM 773 O O . MET A 1 98 ? 0.148 9.125 -8.008 1.00 86.19 98 MET A O 1
ATOM 777 N N . LEU A 1 99 ? -1.353 8.057 -6.736 1.00 84.75 99 LEU A N 1
ATOM 778 C CA . LEU A 1 99 ? -1.209 8.952 -5.588 1.00 84.75 99 LEU A CA 1
ATOM 779 C C . LEU A 1 99 ? 0.146 8.771 -4.887 1.00 84.75 99 LEU A C 1
ATOM 781 O O . LEU A 1 99 ? 0.705 9.743 -4.384 1.00 84.75 99 LEU A O 1
ATOM 785 N N . PHE A 1 100 ? 0.663 7.542 -4.876 1.00 84.38 100 PHE A N 1
ATOM 786 C CA . PHE A 1 100 ? 1.955 7.185 -4.284 1.00 84.38 100 PHE A CA 1
ATOM 787 C C . PHE A 1 100 ? 3.115 7.234 -5.295 1.00 84.38 100 PHE A C 1
ATOM 789 O O . PHE A 1 100 ? 4.273 7.173 -4.895 1.00 84.38 100 PHE A O 1
ATOM 796 N N . ASP A 1 101 ? 2.827 7.450 -6.583 1.00 86.00 101 ASP A N 1
ATOM 797 C CA . ASP A 1 101 ? 3.819 7.762 -7.618 1.00 86.00 101 ASP A CA 1
ATOM 798 C C . ASP A 1 101 ? 3.635 9.176 -8.220 1.00 86.00 101 ASP A C 1
ATOM 800 O O . ASP A 1 101 ? 3.410 9.337 -9.425 1.00 86.00 101 ASP A O 1
ATOM 804 N N . PRO A 1 102 ? 3.750 10.251 -7.412 1.00 77.81 102 PRO A N 1
ATOM 805 C CA . PRO A 1 102 ? 3.492 11.616 -7.878 1.00 77.81 102 PRO A CA 1
ATOM 806 C C . PRO A 1 102 ? 4.488 12.091 -8.947 1.00 77.81 102 PRO A C 1
ATOM 808 O O . PRO A 1 102 ? 4.206 13.032 -9.685 1.00 77.81 102 PRO A O 1
ATOM 811 N N . GLN A 1 103 ? 5.658 11.453 -9.036 1.00 80.38 103 GLN A N 1
ATOM 812 C CA . GLN A 1 103 ? 6.703 11.775 -10.009 1.00 80.38 103 GLN A CA 1
ATOM 813 C C . GLN A 1 103 ? 6.630 10.911 -11.276 1.00 80.38 103 GLN A C 1
ATOM 815 O O . GLN A 1 103 ? 7.484 11.058 -12.148 1.00 80.38 103 GLN A O 1
ATOM 820 N N . SER A 1 104 ? 5.624 10.033 -11.406 1.00 81.38 104 SER A N 1
ATOM 821 C CA . SER A 1 104 ? 5.497 9.104 -12.539 1.00 81.38 104 SER A CA 1
ATOM 822 C C . SER A 1 104 ? 6.760 8.264 -12.767 1.00 81.38 104 SER A C 1
ATOM 824 O O . SER A 1 104 ? 7.156 8.009 -13.908 1.00 81.38 104 SER A O 1
ATOM 826 N N . ARG A 1 105 ? 7.405 7.832 -11.678 1.00 83.50 105 ARG A N 1
ATOM 827 C CA . ARG A 1 105 ? 8.556 6.919 -11.689 1.00 83.50 105 ARG A CA 1
ATOM 828 C C . ARG A 1 105 ? 8.194 5.542 -12.245 1.00 83.50 105 ARG A C 1
ATOM 830 O O . ARG A 1 105 ? 9.083 4.779 -12.623 1.00 83.50 105 ARG A O 1
ATOM 837 N N . ARG A 1 106 ? 6.897 5.233 -12.306 1.00 86.62 106 ARG A N 1
ATOM 838 C C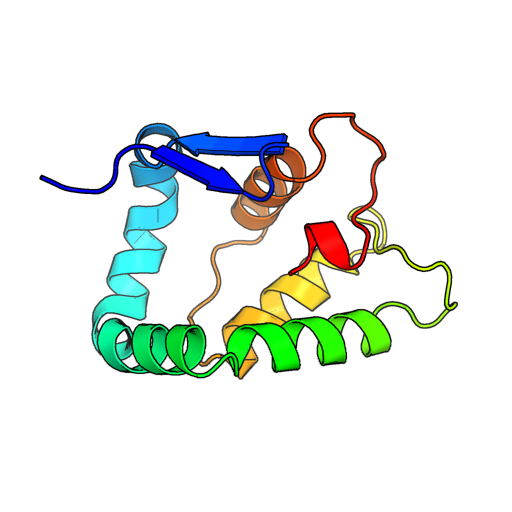A . ARG A 1 106 ? 6.303 3.964 -12.732 1.00 86.62 106 ARG A CA 1
ATOM 839 C C . ARG A 1 106 ? 6.638 2.784 -11.821 1.00 86.62 106 ARG A C 1
ATOM 841 O O . ARG A 1 106 ? 6.474 1.627 -12.200 1.00 86.62 106 ARG A O 1
ATOM 848 N N . HIS A 1 107 ? 7.058 3.070 -10.592 1.00 88.94 107 HIS A N 1
ATOM 849 C CA . HIS A 1 107 ? 7.392 2.068 -9.590 1.00 88.94 107 HIS A CA 1
ATOM 850 C C . HIS A 1 107 ? 7.171 2.601 -8.172 1.00 88.94 107 HIS A C 1
ATOM 852 O O . HIS A 1 107 ? 7.223 3.810 -7.954 1.00 88.94 107 HIS A O 1
ATOM 858 N N . LEU A 1 108 ? 6.943 1.689 -7.229 1.00 89.81 108 LEU A N 1
ATOM 859 C CA . LEU A 1 108 ? 6.888 1.956 -5.794 1.00 89.81 108 LEU A CA 1
ATOM 860 C C . LEU A 1 108 ? 8.036 1.221 -5.110 1.00 89.81 108 LEU A C 1
ATOM 862 O O . LEU A 1 108 ? 8.247 0.034 -5.369 1.00 89.81 108 LEU A O 1
ATOM 866 N N . ASP A 1 109 ? 8.771 1.908 -4.245 1.00 90.31 109 ASP A N 1
ATOM 867 C CA . ASP A 1 109 ? 9.731 1.254 -3.360 1.00 90.31 109 ASP A CA 1
ATOM 868 C C . ASP A 1 109 ? 9.053 0.783 -2.059 1.00 90.31 109 ASP A C 1
ATOM 870 O O . ASP A 1 109 ? 7.857 0.984 -1.831 1.00 90.31 109 ASP A O 1
ATOM 874 N N . ALA A 1 110 ? 9.818 0.128 -1.183 1.00 87.62 110 ALA A N 1
ATOM 875 C CA . ALA A 1 110 ? 9.281 -0.385 0.074 1.00 87.62 110 ALA A CA 1
ATOM 876 C C . ALA A 1 110 ? 8.646 0.712 0.947 1.00 87.62 110 ALA A C 1
ATOM 878 O O . ALA A 1 110 ? 7.678 0.435 1.651 1.00 87.62 110 ALA A O 1
ATOM 879 N N . ARG A 1 111 ? 9.174 1.943 0.918 1.00 87.00 111 ARG A N 1
ATOM 880 C CA . ARG A 1 111 ? 8.655 3.068 1.705 1.00 87.00 111 ARG A CA 1
ATOM 881 C C . ARG A 1 111 ? 7.338 3.584 1.140 1.00 87.00 111 ARG A C 1
ATOM 883 O O . ARG A 1 111 ? 6.488 3.983 1.927 1.00 87.00 111 ARG A O 1
ATOM 890 N N . ASP A 1 112 ? 7.167 3.562 -0.177 1.00 86.50 112 ASP A N 1
ATOM 891 C CA . ASP A 1 112 ? 5.901 3.935 -0.816 1.00 86.50 112 ASP A CA 1
ATOM 892 C C . ASP A 1 112 ? 4.797 2.880 -0.603 1.00 86.50 112 ASP A C 1
ATOM 894 O O . ASP A 1 112 ? 3.608 3.188 -0.682 1.00 86.50 112 ASP A O 1
ATOM 898 N N . CYS A 1 113 ? 5.185 1.623 -0.367 1.00 85.00 113 CYS A N 1
ATOM 899 C CA . CYS A 1 113 ? 4.280 0.484 -0.178 1.00 85.00 113 CYS A CA 1
ATOM 900 C C . CYS A 1 113 ? 3.807 0.263 1.267 1.00 85.00 113 CYS A C 1
ATOM 902 O O . CYS A 1 113 ? 2.853 -0.496 1.478 1.00 85.00 113 CYS A O 1
ATOM 904 N N . MET A 1 114 ? 4.509 0.843 2.234 1.00 81.88 114 MET A N 1
ATOM 905 C CA . MET A 1 114 ? 4.223 0.797 3.670 1.00 81.88 114 MET A CA 1
ATOM 906 C C . MET A 1 114 ? 3.332 1.959 4.041 1.00 81.88 114 MET A C 1
ATOM 908 O O . MET A 1 114 ? 2.418 1.790 4.876 1.00 81.88 114 MET A O 1
#

Sequence (114 aa):
AGTHKFSYFDSVCVEFGQYRRLLSYVAAANVASVERICKAIESNQVMNLALQLFRMADVDRSGVLTYDDGRVRDYVSGVLRHGGVHPPAEGHIYQFYMLFDPQSRRHLDARDCM